Protein AF-A0A382Z683-F1 (afdb_monomer)

InterPro domains:
  IPR008969 Carboxypeptidase-like, regulatory domain superfamily [SSF49464] (41-109)

Nearest PDB structures (foldseek):
  8bdw-assembly1_H-2  TM=7.619E-01  e=4.125E-03  Lactiplantibacillus plantarum
  4jdz-assembly1_B  TM=8.933E-01  e=9.603E-02  Staphylococcus aureus subsp. aureus TCH60
  8vdk-assembly1_A  TM=8.525E-01  e=1.189E-01  Staphylococcus aureus subsp. aureus JH1
  3irz-assembly1_A  TM=6.398E-01  e=3.132E-02  Staphylococcus saprophyticus subsp. saprophyticus ATCC 15305 = NCTC 7292
  4jdz-assembly2_A  TM=8.063E-01  e=2.944E-01  Staphylococcus aureus subsp. aureus TCH60

pLDDT: mean 80.02, std 20.82, range [37.22, 97.94]

Secondary structure (DSSP, 8-state):
---EE--PPP---------------------S--PPPEEEEEEEE-EETTT--B-TT-EEEEEETTT--EEEEEE--TTSEEEEEEEESEEEEEEEE-TTS--EEEEEEEE--

Solvent-accessible surface area (backbone atoms only — not comparable to full-atom values): 7095 Å² total; per-residue (Å²): 134,55,53,72,51,75,87,84,86,86,83,88,80,81,92,82,90,85,85,87,82,96,82,78,95,70,87,74,75,73,65,93,77,71,80,53,66,49,75,35,71,54,71,52,53,43,26,37,60,85,76,69,43,53,39,51,67,27,40,37,38,35,26,31,66,86,79,68,42,78,74,52,63,46,55,19,37,86,75,4,37,35,76,41,67,60,32,49,51,47,51,28,31,40,38,39,42,44,93,90,47,58,73,43,79,46,72,83,44,75,43,76,134

Organism: NCBI:txid408172

Structure (mmCIF, N/CA/C/O backbone):
data_AF-A0A382Z683-F1
#
_entry.id   AF-A0A382Z683-F1
#
loop_
_atom_site.group_PDB
_atom_site.id
_atom_site.type_symbol
_atom_site.label_atom_id
_atom_site.label_alt_id
_atom_site.label_comp_id
_atom_site.label_asym_id
_atom_site.label_entity_id
_atom_site.label_seq_id
_atom_site.pdbx_PDB_ins_code
_atom_site.Cartn_x
_atom_site.Cartn_y
_atom_site.Cartn_z
_atom_site.occupancy
_atom_site.B_iso_or_equiv
_atom_site.auth_seq_id
_atom_site.auth_comp_id
_atom_site.auth_asym_id
_atom_site.auth_atom_id
_atom_site.pdbx_PDB_model_num
ATOM 1 N N . MET A 1 1 ? -11.013 -16.125 11.836 1.00 54.31 1 MET A N 1
ATOM 2 C CA . MET A 1 1 ? -9.914 -15.230 11.401 1.00 54.31 1 MET A CA 1
ATOM 3 C C . MET A 1 1 ? -10.519 -14.077 10.616 1.00 54.31 1 MET A C 1
ATOM 5 O O . MET A 1 1 ? -11.390 -14.335 9.791 1.00 54.31 1 MET A O 1
ATOM 9 N N . LYS A 1 2 ? -10.118 -12.833 10.899 1.00 57.25 2 LYS A N 1
ATOM 10 C CA . LYS A 1 2 ? -10.637 -11.635 10.220 1.00 57.25 2 LYS A CA 1
ATOM 11 C C . LYS A 1 2 ? -10.070 -11.516 8.796 1.00 57.25 2 LYS A C 1
ATOM 13 O O . LYS A 1 2 ? -8.927 -11.914 8.571 1.00 57.25 2 LYS A O 1
ATOM 18 N N . LYS A 1 3 ? -10.864 -11.009 7.845 1.00 59.16 3 LYS A N 1
ATOM 19 C CA . LYS A 1 3 ? -10.502 -10.848 6.419 1.00 59.16 3 LYS A CA 1
ATOM 20 C C . LYS A 1 3 ? -10.471 -9.358 6.022 1.00 59.16 3 LYS A C 1
ATOM 22 O O . LYS A 1 3 ? -11.012 -8.520 6.739 1.00 59.16 3 LYS A O 1
ATOM 27 N N . PHE A 1 4 ? -9.859 -9.038 4.883 1.00 53.69 4 PHE A N 1
ATOM 28 C CA . PHE A 1 4 ? -9.802 -7.688 4.296 1.00 53.69 4 PHE A CA 1
ATOM 29 C C . PHE A 1 4 ? -10.735 -7.566 3.075 1.00 53.69 4 PHE A C 1
ATOM 31 O O . PHE A 1 4 ? -10.918 -8.555 2.353 1.00 53.69 4 PHE A O 1
ATOM 38 N N . HIS A 1 5 ? -11.260 -6.365 2.793 1.00 46.84 5 HIS A N 1
ATOM 39 C CA . HIS A 1 5 ? -11.966 -6.044 1.540 1.00 46.84 5 HIS A CA 1
ATOM 40 C C . HIS A 1 5 ? -11.485 -4.704 0.950 1.00 46.84 5 HIS A C 1
ATOM 42 O O . HIS A 1 5 ? -11.164 -3.783 1.694 1.00 46.84 5 HIS A O 1
ATOM 48 N N . ILE A 1 6 ? -11.392 -4.607 -0.383 1.00 55.88 6 ILE A N 1
ATOM 49 C CA . ILE A 1 6 ? -10.847 -3.444 -1.112 1.00 55.88 6 ILE A CA 1
ATOM 50 C C . ILE A 1 6 ? 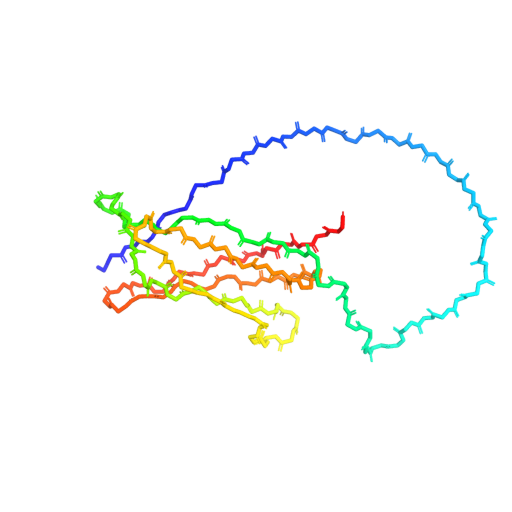-11.807 -3.089 -2.247 1.00 55.88 6 ILE A C 1
ATOM 52 O O . ILE A 1 6 ? -12.261 -3.975 -2.969 1.00 55.88 6 ILE A O 1
ATOM 56 N N . ARG A 1 7 ? -12.118 -1.798 -2.405 1.00 56.34 7 ARG A N 1
ATOM 57 C CA . ARG A 1 7 ? -13.036 -1.289 -3.435 1.00 56.34 7 ARG A CA 1
ATOM 58 C C . ARG A 1 7 ? -12.259 -0.477 -4.476 1.00 56.34 7 ARG A C 1
ATOM 60 O O . ARG A 1 7 ? -11.623 0.512 -4.127 1.00 56.34 7 ARG A O 1
ATOM 67 N N . TYR A 1 8 ? -12.340 -0.884 -5.743 1.00 48.50 8 TYR A N 1
ATOM 68 C CA . TYR A 1 8 ? -11.755 -0.183 -6.892 1.00 48.50 8 TYR A CA 1
ATOM 69 C C . TYR A 1 8 ? -12.849 0.586 -7.652 1.00 48.50 8 TYR A C 1
ATOM 71 O O . TYR A 1 8 ? -13.929 0.045 -7.885 1.00 48.50 8 TYR A O 1
ATOM 79 N N . SER A 1 9 ? -12.587 1.839 -8.039 1.00 40.47 9 SER A N 1
ATOM 80 C CA . SER A 1 9 ? -13.506 2.658 -8.845 1.00 40.47 9 SER A CA 1
ATOM 81 C C . SER A 1 9 ? -13.113 2.563 -10.320 1.00 40.47 9 SER A C 1
ATOM 83 O O . SER A 1 9 ? -11.990 2.906 -10.680 1.00 40.47 9 SER A O 1
ATOM 85 N N . SER A 1 10 ? -14.012 2.042 -11.157 1.00 37.22 10 SER A N 1
ATOM 86 C CA . SER A 1 10 ? -13.764 1.776 -12.578 1.00 37.22 10 SER A CA 1
ATOM 87 C C . SER A 1 10 ? -14.304 2.920 -13.433 1.00 37.22 10 SER A C 1
ATOM 89 O O . SER A 1 10 ? -15.513 3.128 -13.476 1.00 37.22 10 SER A O 1
ATOM 91 N N . ILE A 1 11 ? -13.430 3.635 -14.141 1.00 54.75 11 ILE A N 1
ATOM 92 C CA . ILE A 1 11 ? -13.825 4.519 -15.244 1.00 54.75 11 ILE A CA 1
ATOM 93 C C . ILE A 1 11 ? -13.183 3.956 -16.513 1.00 54.75 11 ILE A C 1
ATOM 95 O O . ILE A 1 11 ? -11.970 4.010 -16.690 1.00 54.75 11 ILE A O 1
ATOM 99 N N . LEU A 1 12 ? -14.021 3.357 -17.360 1.00 44.19 12 LEU A N 1
ATOM 100 C CA . LEU A 1 12 ? -13.695 2.914 -18.714 1.00 44.19 12 LEU A CA 1
ATOM 101 C C . LEU A 1 12 ? -13.842 4.109 -19.660 1.00 44.19 12 LEU A C 1
ATOM 103 O O . LEU A 1 12 ? -14.951 4.617 -19.815 1.00 44.19 12 LEU A O 1
ATOM 107 N N . VAL A 1 13 ? -12.767 4.524 -20.333 1.00 42.84 13 VAL A N 1
ATOM 108 C CA . VAL A 1 13 ? -12.872 5.349 -21.546 1.00 42.84 13 VAL A CA 1
ATOM 109 C C . VAL A 1 13 ? -11.999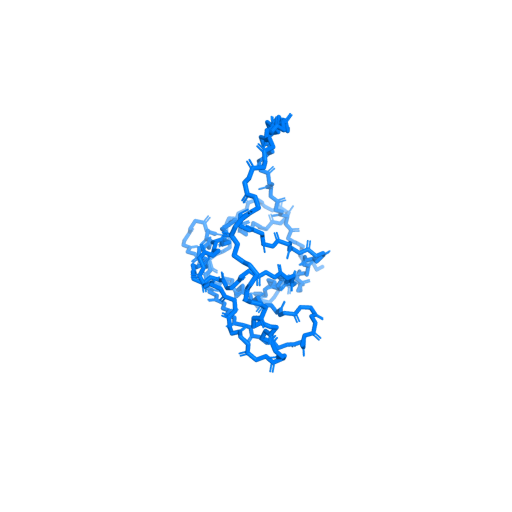 4.737 -22.636 1.00 42.84 13 VAL A C 1
ATOM 111 O O . VAL A 1 13 ? -10.860 4.340 -22.410 1.00 42.84 13 VAL A O 1
ATOM 114 N N . ALA A 1 14 ? -12.635 4.579 -23.791 1.00 45.06 14 ALA A N 1
ATOM 115 C CA . ALA A 1 14 ? -12.275 3.708 -24.890 1.00 45.06 14 ALA A CA 1
ATOM 116 C C . ALA A 1 14 ? -11.079 4.188 -25.730 1.00 45.06 14 ALA A C 1
ATOM 118 O O . ALA A 1 14 ? -10.808 5.379 -25.862 1.00 45.06 14 ALA A O 1
ATOM 119 N N . PHE A 1 15 ? -10.428 3.203 -26.350 1.00 46.25 15 PHE A N 1
ATOM 120 C CA . PHE A 1 15 ? -9.437 3.313 -27.418 1.00 46.25 15 PHE A CA 1
ATOM 121 C C . PHE A 1 15 ? -9.936 4.161 -28.601 1.00 46.25 15 PHE A C 1
ATOM 123 O O . PHE A 1 15 ? -10.983 3.860 -29.175 1.00 46.25 15 PHE A O 1
ATOM 130 N N . LEU A 1 16 ? -9.117 5.112 -29.064 1.00 40.91 16 LEU A N 1
ATOM 131 C CA . LEU A 1 16 ? -9.143 5.560 -30.456 1.00 40.91 16 LEU A CA 1
ATOM 132 C C . LEU A 1 16 ? -7.712 5.718 -30.987 1.00 40.91 16 LEU A C 1
ATOM 134 O O . LEU A 1 16 ? -6.839 6.308 -30.359 1.00 40.91 16 LEU A O 1
ATOM 138 N N . ILE A 1 17 ? -7.496 5.106 -32.142 1.00 59.78 17 ILE A N 1
ATOM 139 C CA . ILE A 1 17 ? -6.232 4.843 -32.827 1.00 59.78 17 ILE A CA 1
ATOM 140 C C . ILE A 1 17 ? -5.880 6.046 -33.711 1.00 59.78 17 ILE A C 1
ATOM 142 O O . ILE A 1 17 ? -6.731 6.476 -34.488 1.00 59.78 17 ILE A O 1
ATOM 146 N N . PHE A 1 18 ? -4.635 6.533 -33.698 1.00 56.00 18 PHE A N 1
ATOM 147 C CA . PHE A 1 18 ? -4.109 7.299 -34.835 1.00 56.00 18 PHE A CA 1
ATOM 148 C C . PHE A 1 18 ? -2.609 7.056 -35.049 1.00 56.00 18 PHE A C 1
ATOM 150 O O . PHE A 1 18 ? -1.832 6.928 -34.108 1.00 56.00 18 PHE A O 1
ATOM 157 N N . ASN A 1 19 ? -2.243 6.904 -36.319 1.00 44.06 19 ASN A N 1
ATOM 158 C CA . ASN A 1 19 ? -1.041 6.248 -36.825 1.00 44.06 19 ASN A CA 1
ATOM 159 C C . ASN A 1 19 ? 0.142 7.214 -37.083 1.00 44.06 19 ASN A C 1
ATOM 161 O O . ASN A 1 19 ? -0.051 8.313 -37.585 1.00 44.06 19 ASN A O 1
ATOM 165 N N . ILE A 1 20 ? 1.351 6.679 -36.851 1.00 62.03 20 ILE A N 1
ATOM 166 C CA . ILE A 1 20 ? 2.611 6.764 -37.631 1.00 62.03 20 ILE A CA 1
ATOM 167 C C . ILE A 1 20 ? 3.373 8.105 -37.752 1.00 62.03 20 ILE A C 1
ATOM 169 O O . ILE A 1 20 ? 2.993 9.030 -38.462 1.00 62.03 20 ILE A O 1
ATOM 173 N N . SER A 1 21 ? 4.619 8.083 -37.255 1.00 44.03 21 SER A N 1
ATOM 174 C CA . SER A 1 21 ? 5.796 8.556 -38.005 1.00 44.03 21 SER A CA 1
ATOM 175 C C . SER A 1 21 ? 7.032 7.716 -37.657 1.00 44.03 21 SER A C 1
ATOM 177 O O . SER A 1 21 ? 7.596 7.806 -36.569 1.00 44.03 21 SER A O 1
ATOM 179 N N . LEU A 1 22 ? 7.427 6.867 -38.611 1.00 54.38 22 LEU A N 1
ATOM 180 C CA . LEU A 1 22 ? 8.646 6.057 -38.615 1.00 54.38 22 LEU A CA 1
ATOM 181 C C . LEU A 1 22 ? 9.853 6.952 -38.898 1.00 54.38 22 LEU A C 1
ATOM 183 O O . LEU A 1 22 ? 10.196 7.148 -40.053 1.00 54.38 22 LEU A O 1
ATOM 187 N N . ASN A 1 23 ? 10.505 7.481 -37.866 1.00 46.22 23 ASN A N 1
ATOM 188 C CA . ASN A 1 23 ? 11.871 7.995 -37.974 1.00 46.22 23 ASN A CA 1
ATOM 189 C C . ASN A 1 23 ? 12.547 7.931 -36.606 1.00 46.22 23 ASN A C 1
ATOM 191 O O . ASN A 1 23 ? 12.409 8.857 -35.809 1.00 46.22 23 ASN A O 1
ATOM 195 N N . LYS A 1 24 ? 13.235 6.811 -36.347 1.00 49.12 24 LYS A N 1
ATOM 196 C CA . LYS A 1 24 ? 14.464 6.669 -35.538 1.00 49.12 24 LYS A CA 1
ATOM 197 C C . LYS A 1 24 ? 14.802 5.179 -35.421 1.00 49.12 24 LYS A C 1
ATOM 199 O O . LYS A 1 24 ? 14.569 4.533 -34.405 1.00 49.12 24 LYS A O 1
ATOM 204 N N . LEU A 1 25 ? 15.353 4.627 -36.504 1.00 49.81 25 LEU A N 1
ATOM 205 C CA . LEU A 1 25 ? 16.125 3.388 -36.448 1.00 49.81 25 LEU A CA 1
ATOM 206 C C . LEU A 1 25 ? 17.463 3.696 -35.771 1.00 49.81 25 LEU A C 1
ATOM 208 O O . LEU A 1 25 ? 18.460 3.980 -36.425 1.00 49.81 25 LEU A O 1
ATOM 212 N N . GLN A 1 26 ? 17.470 3.643 -34.445 1.00 49.94 26 GLN A N 1
ATOM 213 C CA . GLN A 1 26 ? 18.666 3.290 -33.698 1.00 49.94 26 GLN A CA 1
ATOM 214 C C . GLN A 1 26 ? 18.207 2.464 -32.501 1.00 49.94 26 GLN A C 1
ATOM 216 O O . GLN A 1 26 ? 17.883 2.974 -31.432 1.00 49.94 26 GLN A O 1
ATOM 221 N N . GLY A 1 27 ? 18.080 1.160 -32.746 1.00 49.81 27 GLY A N 1
ATOM 222 C CA . GLY A 1 27 ? 17.834 0.175 -31.710 1.00 49.81 27 GLY A CA 1
ATOM 223 C C . GLY A 1 27 ? 19.018 0.139 -30.755 1.00 49.81 27 GLY A C 1
ATOM 224 O O . GLY A 1 27 ? 20.024 -0.504 -31.033 1.00 49.81 27 GLY A O 1
ATOM 225 N N . GLN A 1 28 ? 18.879 0.804 -29.614 1.00 41.03 28 GLN A N 1
ATOM 226 C CA . GLN A 1 28 ? 19.452 0.293 -28.381 1.00 41.03 28 GLN A CA 1
ATOM 227 C C . GLN A 1 28 ? 18.384 -0.593 -27.760 1.00 41.03 28 GLN A C 1
ATOM 229 O O . GLN A 1 28 ? 17.448 -0.115 -27.129 1.00 41.03 28 GLN A O 1
ATOM 234 N N . TRP A 1 29 ? 18.510 -1.895 -27.993 1.00 45.44 29 TRP A N 1
ATOM 235 C CA . TRP A 1 29 ? 17.916 -2.888 -27.113 1.00 45.44 29 TRP A CA 1
ATOM 236 C C . TRP A 1 29 ? 18.625 -2.692 -25.768 1.00 45.44 29 TRP A C 1
ATOM 238 O O . TRP A 1 29 ? 19.828 -2.961 -25.695 1.00 45.44 29 TRP A O 1
ATOM 248 N N . PRO A 1 30 ? 17.970 -2.185 -24.710 1.00 38.50 30 PRO A N 1
ATOM 249 C CA . PRO A 1 30 ? 18.562 -2.268 -23.396 1.00 38.50 30 PRO A CA 1
ATOM 250 C C . PRO A 1 30 ? 18.430 -3.743 -23.043 1.00 38.50 30 PRO A C 1
ATOM 252 O O . PRO A 1 30 ? 17.361 -4.214 -22.648 1.00 38.50 30 PRO A O 1
ATOM 255 N N . GLY A 1 31 ? 19.502 -4.499 -23.268 1.00 44.56 31 GLY A N 1
ATOM 256 C CA . GLY A 1 31 ? 19.673 -5.765 -22.582 1.00 44.56 31 GLY A CA 1
ATOM 257 C C . GLY A 1 31 ? 19.346 -5.553 -21.103 1.00 44.56 31 GLY A C 1
ATOM 258 O O . GLY A 1 31 ? 19.676 -4.511 -20.538 1.00 44.56 31 GLY A O 1
ATOM 259 N N . ALA A 1 32 ? 18.606 -6.507 -20.542 1.00 50.19 32 ALA A N 1
ATOM 260 C CA . ALA A 1 32 ? 18.439 -6.769 -19.116 1.00 50.19 32 ALA A CA 1
ATOM 261 C C 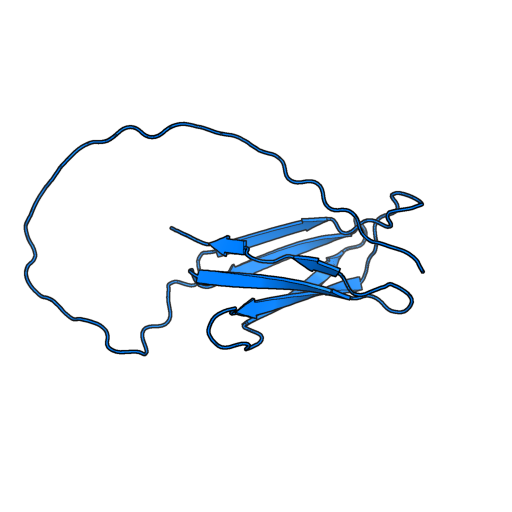. ALA A 1 32 ? 19.191 -5.786 -18.187 1.00 50.19 32 ALA A C 1
ATOM 263 O O . ALA A 1 32 ? 20.363 -5.994 -17.887 1.00 50.19 32 ALA A O 1
ATOM 264 N N . GLY A 1 33 ? 18.536 -4.703 -17.750 1.00 53.44 33 GLY A N 1
ATOM 265 C CA . GLY A 1 33 ? 19.154 -3.772 -16.792 1.00 53.44 33 GLY A CA 1
ATOM 266 C C . GLY A 1 33 ? 18.618 -2.340 -16.764 1.00 53.44 33 GLY A C 1
ATOM 267 O O . GLY A 1 33 ? 18.899 -1.613 -15.814 1.00 53.44 33 GLY A O 1
ATOM 268 N N . GLY A 1 34 ? 17.828 -1.910 -17.753 1.00 58.03 34 GLY A N 1
ATOM 269 C CA . GLY A 1 34 ? 17.195 -0.589 -17.713 1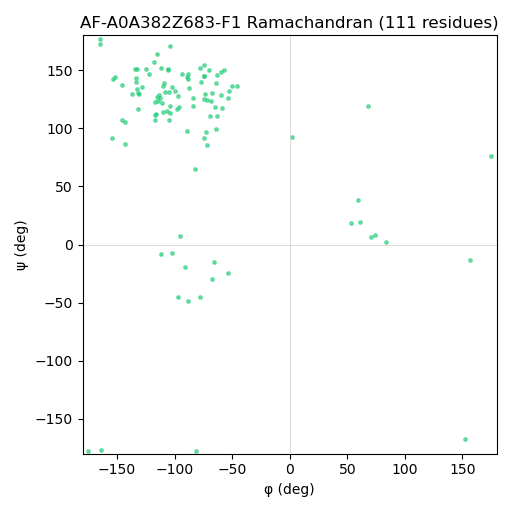.00 58.03 34 GLY A CA 1
ATOM 270 C C . GLY A 1 34 ? 16.108 -0.521 -16.636 1.00 58.03 34 GLY A C 1
ATOM 271 O O . GLY A 1 34 ? 15.062 -1.151 -16.788 1.00 58.03 34 GLY A O 1
ATOM 272 N N . LYS A 1 35 ? 16.333 0.243 -15.556 1.00 65.69 35 LYS A N 1
ATOM 273 C CA . LYS A 1 35 ? 15.281 0.560 -14.576 1.00 65.69 35 LYS A CA 1
ATOM 274 C C . LYS A 1 35 ? 14.142 1.277 -15.306 1.00 65.69 35 LYS A C 1
ATOM 276 O O . LYS A 1 35 ? 14.356 2.347 -15.873 1.00 65.69 35 LYS A O 1
ATOM 281 N N . MET A 1 36 ? 12.953 0.675 -15.321 1.00 78.31 36 MET A N 1
ATOM 282 C CA . MET A 1 36 ? 11.769 1.308 -15.906 1.00 78.31 36 MET A CA 1
ATOM 283 C C . MET A 1 36 ? 11.468 2.626 -15.173 1.00 78.31 36 MET A C 1
ATOM 285 O O . MET A 1 36 ? 11.751 2.718 -13.975 1.00 78.31 36 MET A O 1
ATOM 289 N N . PRO A 1 37 ? 10.901 3.641 -15.853 1.00 84.25 37 PRO A N 1
ATOM 290 C CA . PRO A 1 37 ? 10.569 4.909 -15.216 1.00 84.25 37 PRO A CA 1
ATOM 291 C C . PRO A 1 37 ? 9.696 4.699 -13.975 1.00 84.25 37 PRO A C 1
ATOM 293 O O . PRO A 1 37 ? 8.649 4.054 -14.040 1.00 84.25 37 PRO A O 1
ATOM 296 N N . ALA A 1 38 ? 10.137 5.252 -12.849 1.00 88.38 38 ALA A N 1
ATOM 297 C CA . ALA A 1 38 ? 9.455 5.208 -11.561 1.00 88.38 38 ALA A CA 1
ATOM 298 C C . ALA A 1 38 ? 8.374 6.297 -11.480 1.00 88.38 38 ALA A C 1
ATOM 300 O O . ALA A 1 38 ? 8.492 7.250 -10.719 1.00 88.38 38 ALA A O 1
ATOM 301 N N . ILE A 1 39 ? 7.347 6.191 -12.325 1.00 91.19 39 ILE A N 1
ATOM 302 C CA . ILE A 1 39 ? 6.264 7.189 -12.438 1.00 91.19 39 ILE A CA 1
ATOM 303 C C . ILE A 1 39 ? 4.904 6.677 -11.946 1.00 91.19 39 ILE A C 1
ATOM 305 O O . ILE A 1 39 ? 3.950 7.446 -11.852 1.00 91.19 39 ILE A O 1
ATOM 309 N N . GLY A 1 40 ? 4.802 5.385 -11.635 1.00 91.88 40 GLY A N 1
ATOM 310 C CA . GLY A 1 40 ? 3.579 4.753 -11.165 1.00 91.88 40 GLY A CA 1
ATOM 311 C C . GLY A 1 40 ? 3.194 5.193 -9.755 1.00 91.88 40 GLY A C 1
ATOM 312 O O . GLY A 1 40 ? 4.043 5.500 -8.913 1.00 91.88 40 GLY A O 1
ATOM 313 N N . VAL A 1 41 ? 1.889 5.189 -9.494 1.00 94.31 41 VAL A N 1
ATOM 314 C CA . VAL A 1 41 ? 1.313 5.446 -8.173 1.00 94.31 41 VAL A CA 1
ATOM 315 C C . VAL A 1 41 ? 0.286 4.363 -7.871 1.00 94.31 41 VAL A C 1
ATOM 317 O O . VAL A 1 41 ? -0.598 4.097 -8.683 1.00 94.31 41 VAL A O 1
ATOM 320 N N . ILE A 1 42 ? 0.386 3.754 -6.692 1.00 94.44 42 ILE A N 1
ATOM 321 C CA . ILE A 1 42 ? -0.590 2.795 -6.179 1.00 94.44 42 ILE A CA 1
ATOM 322 C C . ILE A 1 42 ? -1.208 3.380 -4.919 1.00 94.44 42 ILE A C 1
ATOM 324 O O . ILE A 1 42 ? -0.521 3.670 -3.942 1.00 94.44 42 ILE A O 1
ATOM 328 N N . GLN A 1 43 ? -2.527 3.513 -4.934 1.00 95.25 43 GLN A N 1
ATOM 329 C CA . GLN A 1 43 ? -3.296 4.033 -3.815 1.00 95.25 43 GLN A CA 1
ATOM 330 C C . GLN A 1 43 ? -4.497 3.139 -3.531 1.00 95.25 43 GLN A C 1
ATOM 332 O O . GLN A 1 43 ? -5.051 2.510 -4.435 1.00 95.25 43 GLN A O 1
ATOM 337 N N . GLY A 1 44 ? -4.919 3.108 -2.275 1.00 94.88 44 GLY A N 1
ATOM 338 C CA . GLY A 1 44 ? -6.081 2.340 -1.855 1.00 94.88 44 GLY A CA 1
ATOM 339 C C . GLY A 1 44 ? -6.413 2.560 -0.389 1.00 94.88 44 GLY A C 1
ATOM 340 O O . GLY A 1 44 ? -5.758 3.347 0.296 1.00 94.88 44 GLY A O 1
ATOM 341 N N . THR A 1 45 ? -7.435 1.848 0.076 1.00 96.31 45 THR A N 1
ATOM 342 C CA . THR A 1 45 ? -7.885 1.867 1.469 1.00 96.31 45 THR A CA 1
ATOM 343 C C . THR A 1 45 ? -7.990 0.440 1.983 1.00 96.31 45 THR A C 1
ATOM 345 O O . THR A 1 45 ? -8.522 -0.430 1.292 1.00 96.31 45 THR A O 1
ATOM 348 N N . VAL A 1 46 ? -7.496 0.205 3.193 1.00 95.81 46 VAL A N 1
ATOM 349 C CA . VAL A 1 46 ?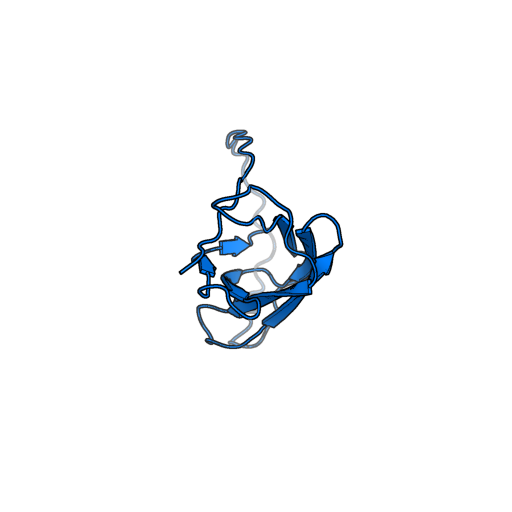 -7.558 -1.076 3.893 1.00 95.81 46 VAL A CA 1
ATOM 350 C C . VAL A 1 46 ? -8.635 -0.997 4.972 1.00 95.81 46 VAL A C 1
ATOM 352 O O . VAL A 1 46 ? -8.552 -0.175 5.885 1.00 95.81 46 VAL A O 1
ATOM 355 N N . LEU A 1 47 ? -9.644 -1.862 4.852 1.00 94.44 47 LEU A N 1
ATOM 356 C CA . LEU A 1 47 ? -10.790 -1.943 5.759 1.00 94.44 47 LEU A CA 1
ATOM 357 C C . LEU A 1 47 ? -10.908 -3.354 6.364 1.00 94.44 47 LEU A C 1
ATOM 359 O O . LEU A 1 47 ? -10.610 -4.353 5.695 1.00 94.44 47 LEU A O 1
ATOM 363 N N . ASP A 1 48 ? -11.374 -3.438 7.614 1.00 91.75 48 ASP A N 1
ATOM 364 C CA . ASP A 1 48 ? -11.806 -4.693 8.245 1.00 91.75 48 ASP A CA 1
ATOM 365 C C . ASP A 1 48 ? -13.087 -5.188 7.548 1.00 91.75 48 ASP A C 1
ATOM 367 O O . ASP A 1 48 ? -14.079 -4.473 7.481 1.00 91.75 48 ASP A O 1
ATOM 371 N N . SER A 1 49 ? -13.084 -6.419 7.025 1.00 86.25 49 SER A N 1
ATOM 372 C CA . SER A 1 49 ? -14.237 -6.970 6.282 1.00 86.25 49 SER A CA 1
ATOM 373 C C . SER A 1 49 ? -15.510 -7.200 7.104 1.00 86.25 49 SER A C 1
ATOM 375 O O . SER A 1 49 ? -16.553 -7.474 6.518 1.00 86.25 49 SER A O 1
ATOM 377 N N . ILE A 1 50 ? -15.421 -7.192 8.435 1.00 85.69 50 ILE A N 1
ATOM 378 C CA . ILE A 1 50 ? -16.549 -7.454 9.334 1.00 85.69 50 ILE A CA 1
ATOM 379 C C . ILE A 1 50 ? -17.152 -6.136 9.810 1.00 85.69 50 ILE A C 1
ATOM 381 O O . ILE A 1 50 ? -18.371 -6.010 9.858 1.00 85.69 50 ILE A O 1
ATOM 385 N N . SER A 1 51 ? -16.309 -5.177 10.201 1.00 90.81 51 SER A N 1
ATOM 386 C CA . SER A 1 51 ? -16.762 -3.910 10.786 1.00 90.81 51 SER A CA 1
ATOM 387 C C . SER A 1 51 ? -16.731 -2.722 9.825 1.00 90.81 51 SER A C 1
ATOM 389 O O . SER A 1 51 ? -17.172 -1.644 10.216 1.00 90.81 51 SER A O 1
ATOM 391 N N . ASP A 1 52 ? -16.172 -2.883 8.620 1.00 91.12 52 ASP A N 1
ATOM 392 C CA . ASP A 1 52 ? -15.868 -1.803 7.667 1.00 91.12 52 ASP A CA 1
ATOM 393 C C . ASP A 1 52 ? -15.016 -0.666 8.269 1.00 91.12 52 ASP A C 1
ATOM 395 O O . ASP A 1 52 ? -14.933 0.438 7.726 1.00 91.12 52 ASP A O 1
ATOM 399 N N . GLN A 1 53 ? -14.341 -0.925 9.394 1.00 94.06 53 GLN A N 1
ATOM 400 C CA . GLN A 1 53 ? -13.480 0.062 10.033 1.00 94.06 53 GLN A CA 1
ATOM 401 C C . GLN A 1 53 ? -12.144 0.183 9.292 1.00 94.06 53 GLN A C 1
ATOM 403 O O . GLN A 1 53 ? -11.568 -0.837 8.894 1.00 94.06 53 GLN A O 1
ATOM 408 N N . PRO A 1 54 ? -11.619 1.411 9.131 1.00 95.69 54 PRO A N 1
ATOM 409 C CA . PRO A 1 54 ? -10.297 1.618 8.568 1.00 95.69 54 PRO A CA 1
ATOM 410 C C . PRO A 1 54 ? -9.220 1.026 9.470 1.00 95.69 54 PRO A C 1
ATOM 412 O O . PRO A 1 54 ? -9.272 1.157 10.693 1.00 95.69 54 PRO A O 1
ATOM 415 N N . ILE A 1 55 ? -8.229 0.389 8.849 1.00 95.06 55 ILE A N 1
ATOM 416 C CA . ILE A 1 55 ? -7.090 -0.190 9.558 1.00 95.06 55 ILE A CA 1
ATOM 417 C C . ILE A 1 55 ? -5.886 0.718 9.334 1.00 95.06 55 ILE A C 1
ATOM 419 O O . ILE A 1 55 ? -5.333 0.761 8.236 1.00 95.06 55 ILE A O 1
ATOM 423 N N . GLU A 1 56 ? -5.495 1.445 10.376 1.00 96.50 56 GLU A N 1
ATOM 424 C CA . GLU A 1 56 ? -4.265 2.243 10.426 1.00 96.50 56 GLU A CA 1
ATOM 425 C C . GLU A 1 56 ? -3.041 1.342 10.670 1.00 96.50 56 GLU A C 1
ATOM 427 O O . GLU A 1 56 ? -3.155 0.288 11.296 1.00 96.50 56 GLU A O 1
ATOM 432 N N . TYR A 1 57 ? -1.867 1.759 10.186 1.00 96.50 57 TYR A N 1
ATOM 433 C CA . TYR A 1 57 ? -0.587 1.058 10.348 1.00 96.50 57 TYR A CA 1
ATOM 434 C C . TYR A 1 57 ? -0.540 -0.355 9.741 1.00 96.50 57 TYR A C 1
ATOM 436 O O . TYR A 1 57 ? 0.335 -1.150 10.087 1.00 96.50 57 TYR A O 1
ATOM 444 N N . ALA A 1 58 ? -1.440 -0.681 8.811 1.00 97.31 58 ALA A N 1
ATOM 445 C CA . ALA A 1 58 ? -1.312 -1.878 7.991 1.00 97.31 58 ALA A CA 1
ATOM 446 C C . ALA A 1 58 ? -0.114 -1.725 7.051 1.00 97.31 58 ALA A C 1
ATOM 448 O O . ALA A 1 58 ? 0.023 -0.712 6.363 1.00 97.31 58 ALA A O 1
ATOM 449 N N . SER A 1 59 ? 0.739 -2.746 7.021 1.00 97.69 59 SER A N 1
ATOM 450 C CA . SER A 1 59 ? 1.857 -2.844 6.093 1.00 97.69 59 SER A CA 1
ATOM 451 C C . SER A 1 59 ? 1.331 -3.193 4.712 1.00 97.69 59 SER A C 1
ATOM 453 O O . SER A 1 59 ? 0.622 -4.185 4.549 1.00 97.69 59 SER A O 1
ATOM 455 N N . VAL A 1 60 ? 1.675 -2.377 3.720 1.00 97.75 60 VAL A N 1
ATOM 456 C CA . VAL A 1 60 ? 1.386 -2.615 2.308 1.00 97.75 60 VAL A CA 1
ATOM 457 C C . VAL A 1 60 ? 2.717 -2.778 1.592 1.00 97.75 60 VAL A C 1
ATOM 459 O O . VAL A 1 60 ? 3.488 -1.830 1.481 1.00 97.75 60 VAL A O 1
ATOM 462 N N . SER A 1 61 ? 2.986 -3.983 1.106 1.00 97.31 61 SER A N 1
ATOM 463 C CA . SER A 1 61 ? 4.220 -4.347 0.415 1.00 97.31 61 SER A CA 1
ATOM 464 C C . SER A 1 61 ? 3.948 -4.588 -1.061 1.00 97.31 61 SER A C 1
ATOM 466 O O . SER A 1 61 ? 2.974 -5.252 -1.417 1.00 97.31 61 SER A O 1
ATOM 468 N N . LEU A 1 62 ? 4.818 -4.066 -1.920 1.00 96.88 62 LEU A N 1
ATOM 469 C CA . LEU A 1 62 ? 4.744 -4.242 -3.361 1.00 96.88 62 LEU A CA 1
ATOM 470 C C . LEU 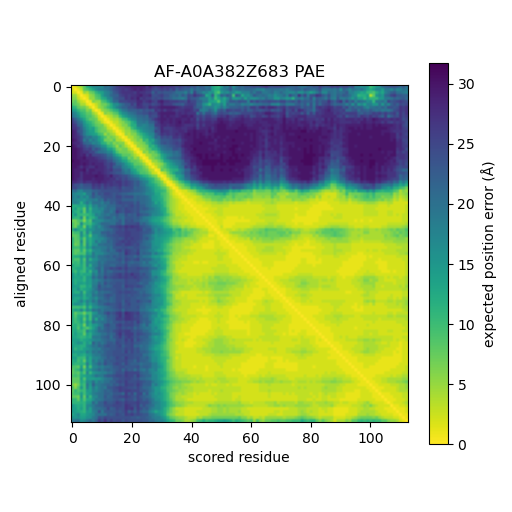A 1 62 ? 5.889 -5.132 -3.840 1.00 96.88 62 LEU A C 1
ATOM 472 O O . LEU A 1 62 ? 7.055 -4.742 -3.790 1.00 96.88 62 LEU A O 1
ATOM 476 N N . ILE A 1 63 ? 5.550 -6.313 -4.341 1.00 96.44 63 ILE A N 1
ATOM 477 C CA . ILE A 1 63 ? 6.504 -7.325 -4.796 1.00 96.44 63 ILE A CA 1
ATOM 478 C C . ILE A 1 63 ? 6.458 -7.407 -6.316 1.00 96.44 63 ILE A C 1
ATOM 480 O O . ILE A 1 63 ? 5.381 -7.491 -6.904 1.00 96.44 63 ILE A O 1
ATOM 484 N N . ASN A 1 64 ? 7.610 -7.383 -6.979 1.00 94.25 64 ASN A N 1
ATOM 485 C CA . ASN A 1 64 ? 7.677 -7.602 -8.420 1.00 94.25 64 ASN A CA 1
ATOM 486 C C . ASN A 1 64 ? 7.394 -9.079 -8.729 1.00 94.25 64 ASN A C 1
ATOM 488 O O . ASN A 1 64 ? 8.089 -9.953 -8.226 1.00 94.25 64 ASN A O 1
ATOM 492 N N . ILE A 1 65 ? 6.412 -9.378 -9.581 1.00 93.62 65 ILE A N 1
ATOM 493 C CA . ILE A 1 65 ? 6.026 -10.776 -9.863 1.00 93.62 65 ILE A CA 1
ATOM 494 C C . ILE A 1 65 ? 7.126 -11.530 -10.624 1.00 93.62 65 ILE A C 1
ATOM 496 O O . ILE A 1 65 ? 7.249 -12.744 -10.487 1.00 93.62 65 ILE A O 1
ATOM 500 N N . ARG A 1 66 ? 7.931 -10.829 -11.432 1.00 89.50 66 ARG A N 1
ATOM 501 C CA . ARG A 1 66 ? 8.998 -11.454 -12.224 1.00 89.50 66 ARG A CA 1
ATOM 502 C C . ARG A 1 66 ? 10.228 -11.781 -11.387 1.00 89.50 66 ARG A C 1
ATOM 504 O O . ARG A 1 66 ? 10.771 -12.865 -11.560 1.00 89.50 66 ARG A O 1
ATOM 511 N N . SER A 1 67 ? 10.679 -10.861 -10.531 1.00 89.94 67 SER A N 1
ATOM 512 C CA . SER A 1 67 ? 11.866 -11.091 -9.690 1.00 89.94 67 SER A CA 1
ATOM 513 C C . SER A 1 67 ? 11.546 -11.691 -8.320 1.00 89.94 67 SER A C 1
ATOM 515 O O . SER A 1 67 ? 12.432 -12.252 -7.689 1.00 89.94 67 SER A O 1
ATOM 517 N N . GLY A 1 68 ? 10.300 -11.591 -7.849 1.00 91.38 68 GLY A N 1
ATOM 518 C CA . GLY A 1 68 ? 9.912 -11.963 -6.485 1.00 91.38 68 GLY A CA 1
ATOM 519 C C . GLY A 1 68 ? 10.436 -11.002 -5.412 1.00 91.38 68 GLY A C 1
ATOM 520 O O . GLY A 1 68 ? 10.287 -11.270 -4.223 1.00 91.38 68 GLY A O 1
ATOM 521 N N . GLU A 1 69 ? 11.053 -9.888 -5.807 1.00 92.62 69 GLU A N 1
ATOM 522 C CA . GLU A 1 69 ? 11.682 -8.946 -4.884 1.00 92.62 69 GLU A CA 1
ATOM 523 C C . GLU A 1 69 ? 10.697 -7.880 -4.402 1.00 92.62 69 GLU A C 1
ATOM 525 O O . GLU A 1 69 ? 9.853 -7.388 -5.161 1.00 92.62 69 GLU A O 1
ATOM 530 N N . LEU A 1 70 ? 10.852 -7.479 -3.139 1.00 93.31 70 LEU A N 1
ATOM 531 C CA . LEU A 1 70 ? 10.193 -6.299 -2.594 1.00 93.31 70 LEU A CA 1
ATOM 532 C C . LEU A 1 70 ? 10.729 -5.055 -3.309 1.00 93.31 70 LEU A C 1
ATOM 534 O O . LEU A 1 70 ? 11.913 -4.741 -3.224 1.00 93.31 70 LEU A O 1
ATOM 538 N N . VAL A 1 71 ? 9.847 -4.336 -3.994 1.00 93.25 71 VAL A N 1
ATOM 539 C CA . VAL A 1 71 ? 10.205 -3.102 -4.701 1.00 93.25 71 VAL A CA 1
ATOM 540 C C . VAL A 1 71 ? 10.076 -1.901 -3.785 1.00 93.25 71 VAL A C 1
ATOM 542 O O . VAL A 1 71 ? 10.973 -1.068 -3.720 1.00 93.25 71 VAL A O 1
ATOM 545 N N . THR A 1 72 ? 8.948 -1.802 -3.089 1.00 94.56 72 THR A N 1
ATOM 546 C CA . THR A 1 72 ? 8.657 -0.719 -2.149 1.00 94.56 72 THR A CA 1
ATOM 547 C C . THR A 1 72 ? 7.468 -1.111 -1.271 1.00 94.56 72 THR A C 1
ATOM 549 O O . THR A 1 72 ? 6.867 -2.172 -1.453 1.00 94.56 72 THR A O 1
ATOM 552 N N . GLY A 1 73 ? 7.109 -0.258 -0.322 1.00 94.56 73 GLY A N 1
ATOM 553 C CA . GLY A 1 73 ? 5.944 -0.436 0.524 1.00 94.56 73 GLY A CA 1
ATOM 554 C C . GLY A 1 73 ? 5.558 0.850 1.237 1.00 94.56 73 GLY A C 1
ATOM 555 O O . GLY A 1 73 ? 6.152 1.907 1.033 1.00 94.56 73 GLY A O 1
ATOM 556 N N . GLY A 1 74 ? 4.544 0.757 2.081 1.00 96.06 74 GLY A N 1
ATOM 557 C CA . GLY A 1 74 ? 4.076 1.863 2.897 1.00 96.06 74 GLY A CA 1
ATOM 558 C C . GLY A 1 74 ? 3.162 1.386 4.011 1.00 96.06 74 GLY A C 1
ATOM 559 O O . GLY A 1 74 ? 2.784 0.217 4.070 1.00 96.06 74 GLY A O 1
ATOM 560 N N . LEU A 1 75 ? 2.809 2.314 4.892 1.00 97.44 75 LEU A N 1
ATOM 561 C CA . LEU A 1 75 ? 1.815 2.092 5.933 1.00 97.44 75 LEU A CA 1
ATOM 562 C C . LEU A 1 75 ? 0.518 2.806 5.572 1.00 97.44 75 LEU A C 1
ATOM 564 O O . LEU A 1 75 ? 0.534 3.850 4.914 1.00 97.44 75 LEU A O 1
ATOM 568 N N . THR A 1 76 ? -0.601 2.254 6.025 1.00 97.94 76 THR A N 1
ATOM 569 C CA . THR A 1 76 ? -1.878 2.962 5.987 1.00 97.94 76 THR A CA 1
ATOM 570 C C . THR A 1 76 ? -1.949 4.047 7.060 1.00 97.94 76 THR A C 1
ATOM 572 O O . THR A 1 76 ? -1.436 3.886 8.168 1.00 97.94 76 THR A O 1
ATOM 575 N N . ASP A 1 77 ? -2.610 5.155 6.735 1.00 97.56 77 ASP A N 1
ATOM 576 C CA . ASP A 1 77 ? -2.889 6.256 7.657 1.00 97.56 77 ASP A CA 1
ATOM 577 C C . ASP A 1 77 ? -4.120 5.994 8.552 1.00 97.56 77 ASP A C 1
ATOM 579 O O . ASP A 1 77 ? -4.760 4.944 8.469 1.00 97.56 77 ASP A O 1
ATOM 583 N N . LYS A 1 78 ? -4.483 6.971 9.400 1.00 96.62 78 LYS A N 1
ATOM 584 C CA . LYS A 1 78 ? -5.660 6.934 10.302 1.00 96.62 78 LYS A CA 1
ATOM 585 C C . LYS A 1 78 ? -6.981 6.623 9.602 1.00 96.62 78 LYS A C 1
ATOM 587 O O . LYS A 1 78 ? -7.932 6.180 10.237 1.00 96.62 78 LYS A O 1
ATOM 592 N N . THR A 1 79 ? -7.065 6.901 8.305 1.00 96.56 79 THR A N 1
ATOM 593 C CA . THR A 1 79 ? -8.244 6.641 7.473 1.00 96.56 79 THR A CA 1
ATOM 594 C C . THR A 1 79 ? -8.147 5.311 6.724 1.00 96.56 79 THR A C 1
ATOM 596 O O . THR A 1 79 ? -8.997 5.006 5.889 1.00 96.56 79 THR A O 1
ATOM 599 N N . GLY A 1 80 ? -7.122 4.505 7.017 1.00 96.19 80 GLY A N 1
ATOM 600 C CA . GLY A 1 80 ? -6.828 3.241 6.356 1.00 96.19 80 GLY A CA 1
ATOM 601 C C . GLY A 1 80 ? -6.249 3.414 4.955 1.00 96.19 80 GLY A C 1
ATOM 602 O O . GLY A 1 80 ? -6.136 2.430 4.225 1.00 96.19 80 GLY A O 1
ATOM 603 N N . ARG A 1 81 ? -5.909 4.639 4.535 1.00 97.81 81 ARG A N 1
ATOM 604 C CA . ARG A 1 81 ? -5.453 4.927 3.171 1.00 97.81 81 ARG A CA 1
ATOM 605 C C . ARG A 1 81 ? -3.949 4.759 3.053 1.00 97.81 81 ARG A C 1
ATOM 607 O O . ARG A 1 81 ? -3.207 5.142 3.949 1.00 97.81 81 ARG A O 1
ATOM 614 N N . PHE A 1 82 ? -3.498 4.238 1.920 1.00 97.12 82 PHE A N 1
ATOM 615 C CA . PHE A 1 82 ? -2.084 4.190 1.556 1.00 97.12 82 PHE A CA 1
ATOM 616 C C . PHE A 1 82 ? -1.860 4.857 0.198 1.00 97.12 82 PHE A C 1
ATOM 618 O O . PHE A 1 82 ? -2.746 4.869 -0.663 1.00 97.12 82 PHE A O 1
ATOM 625 N N . ASN A 1 83 ? -0.662 5.408 0.013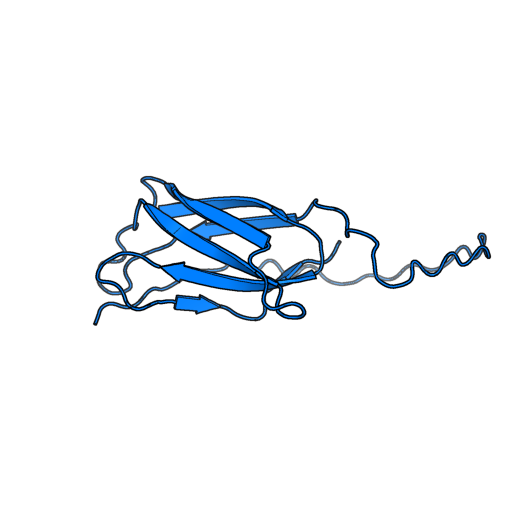 1.00 96.62 83 ASN A N 1
ATOM 6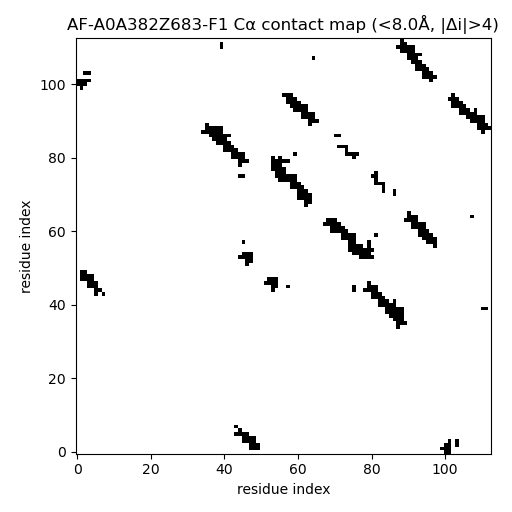26 C CA . ASN A 1 83 ? -0.222 6.016 -1.236 1.00 96.62 83 ASN A CA 1
ATOM 627 C C . ASN A 1 83 ? 1.263 5.711 -1.454 1.00 96.62 83 ASN A C 1
ATOM 629 O O . ASN A 1 83 ? 2.126 6.276 -0.785 1.00 96.62 83 ASN A O 1
ATOM 633 N N . ILE A 1 84 ? 1.543 4.802 -2.382 1.00 95.44 84 ILE A N 1
ATOM 634 C CA . ILE A 1 84 ? 2.888 4.395 -2.776 1.00 95.44 84 ILE A CA 1
ATOM 635 C C . ILE A 1 84 ? 3.175 5.054 -4.122 1.00 95.44 84 ILE A C 1
ATOM 637 O O . ILE A 1 84 ? 2.530 4.750 -5.125 1.00 95.44 84 ILE A O 1
ATOM 641 N N . ARG A 1 85 ? 4.128 5.982 -4.131 1.00 94.06 85 ARG A N 1
ATOM 642 C CA . ARG A 1 85 ? 4.532 6.751 -5.313 1.00 94.06 85 ARG A CA 1
ATOM 643 C C . ARG A 1 85 ? 5.851 6.217 -5.854 1.00 94.06 85 ARG A C 1
ATOM 645 O O . ARG A 1 85 ? 6.505 5.410 -5.202 1.00 94.06 85 ARG A O 1
ATOM 652 N N . GLU A 1 86 ? 6.228 6.702 -7.032 1.00 92.88 86 GLU A N 1
ATOM 653 C CA . GLU A 1 86 ? 7.512 6.382 -7.664 1.00 92.88 86 GLU A CA 1
ATOM 654 C C . GLU A 1 86 ? 7.686 4.877 -7.901 1.00 92.88 86 GLU A C 1
ATOM 656 O O . GLU A 1 86 ? 8.760 4.299 -7.743 1.00 92.88 86 GLU A O 1
ATOM 661 N N . VAL A 1 87 ? 6.595 4.216 -8.286 1.00 93.19 87 VAL A N 1
ATOM 662 C CA . VAL A 1 87 ? 6.615 2.794 -8.607 1.00 93.19 87 VAL A CA 1
ATOM 663 C C . VAL A 1 87 ? 7.065 2.626 -10.059 1.00 93.19 87 VAL A C 1
ATOM 665 O O . VAL A 1 87 ? 6.468 3.237 -10.951 1.00 93.19 87 VAL A O 1
ATOM 668 N N . PRO A 1 88 ? 8.104 1.822 -10.342 1.00 92.69 88 PRO A N 1
ATOM 669 C CA . PRO A 1 88 ? 8.461 1.490 -11.715 1.00 92.69 88 PRO A CA 1
ATOM 670 C C . PRO A 1 88 ? 7.287 0.854 -12.465 1.00 92.69 88 PRO A C 1
ATOM 672 O O . PRO A 1 88 ? 6.425 0.202 -11.879 1.00 92.69 88 PRO A O 1
ATOM 675 N N . LEU A 1 89 ? 7.231 1.047 -13.779 1.00 91.31 89 LEU A N 1
ATOM 676 C CA . LEU A 1 89 ? 6.268 0.323 -14.611 1.00 91.31 89 LEU A CA 1
ATOM 677 C C . LEU A 1 89 ? 6.564 -1.187 -14.537 1.00 91.31 89 LEU A C 1
ATOM 679 O O . LEU A 1 89 ? 7.721 -1.588 -14.404 1.00 91.31 89 LEU A O 1
ATOM 683 N N . GLY A 1 90 ? 5.538 -2.037 -14.593 1.00 92.38 90 GLY A N 1
ATOM 684 C CA . GLY A 1 90 ? 5.720 -3.481 -14.431 1.00 92.38 90 GLY A CA 1
ATOM 685 C C . GLY A 1 90 ? 4.511 -4.230 -13.873 1.00 92.38 90 GLY A C 1
ATOM 686 O O . GLY A 1 90 ? 3.401 -3.706 -13.819 1.00 92.38 90 GLY A O 1
ATOM 687 N N . GLN A 1 91 ? 4.737 -5.485 -13.475 1.00 94.69 91 GLN A N 1
ATOM 688 C CA . GLN A 1 91 ? 3.723 -6.363 -12.884 1.00 94.69 91 GLN A CA 1
ATOM 689 C C . GLN A 1 91 ? 4.067 -6.665 -11.431 1.00 94.69 91 GLN A C 1
ATOM 691 O O . GLN A 1 91 ? 5.176 -7.115 -11.126 1.00 94.69 91 GLN A O 1
ATOM 696 N N . TYR A 1 92 ? 3.096 -6.456 -10.554 1.00 95.69 92 TYR A N 1
ATOM 697 C CA . TYR A 1 92 ? 3.301 -6.479 -9.120 1.00 95.69 92 TYR A CA 1
ATOM 698 C C . TYR A 1 92 ? 2.237 -7.277 -8.383 1.00 95.69 92 TYR A C 1
ATOM 700 O O . TYR A 1 92 ? 1.081 -7.351 -8.793 1.00 95.69 92 TYR A O 1
ATOM 708 N N . GLN A 1 93 ? 2.640 -7.833 -7.253 1.00 96.94 93 GLN A N 1
ATOM 709 C CA . GLN A 1 93 ? 1.771 -8.362 -6.224 1.00 96.94 93 GLN A CA 1
ATOM 710 C C . GLN A 1 93 ? 1.755 -7.373 -5.060 1.00 96.94 93 GLN A C 1
ATOM 712 O O . GLN A 1 93 ? 2.805 -6.940 -4.590 1.00 96.94 93 GLN A O 1
ATOM 717 N N . VAL A 1 94 ? 0.563 -7.029 -4.585 1.00 97.00 94 VAL A N 1
ATOM 718 C CA . VAL A 1 94 ? 0.381 -6.252 -3.358 1.00 97.00 94 VAL A CA 1
ATOM 719 C C . VAL A 1 94 ? 0.088 -7.219 -2.221 1.00 97.00 94 VAL A C 1
ATOM 721 O O . VAL A 1 94 ? -0.823 -8.042 -2.328 1.00 97.00 94 VAL A O 1
ATOM 724 N N . ILE A 1 95 ? 0.838 -7.103 -1.132 1.00 97.12 95 ILE A N 1
ATOM 725 C CA . ILE A 1 95 ? 0.615 -7.848 0.105 1.00 97.12 95 ILE A CA 1
ATOM 726 C C . ILE A 1 95 ? 0.245 -6.859 1.204 1.00 97.12 95 ILE A C 1
ATOM 728 O O . ILE A 1 95 ? 0.964 -5.892 1.434 1.00 97.12 95 ILE A O 1
ATOM 732 N N . VAL A 1 96 ? -0.880 -7.103 1.870 1.00 97.25 96 VAL A N 1
ATOM 733 C CA . VAL A 1 96 ? -1.346 -6.323 3.017 1.00 97.25 96 VAL A CA 1
ATOM 734 C C . VAL A 1 96 ? -1.291 -7.184 4.271 1.00 97.25 96 VAL A C 1
ATOM 736 O O . VAL A 1 96 ? -1.879 -8.271 4.315 1.00 97.25 96 VAL A O 1
ATOM 739 N N . GLU A 1 97 ? -0.606 -6.682 5.295 1.00 96.50 97 GLU A N 1
ATOM 740 C CA . GLU A 1 97 ? -0.395 -7.365 6.568 1.00 96.50 97 GLU A CA 1
ATOM 741 C C . GLU A 1 97 ? -0.655 -6.433 7.748 1.00 96.50 97 GLU A C 1
ATOM 743 O O . GLU A 1 97 ? -0.275 -5.264 7.756 1.00 96.50 97 GLU A O 1
ATOM 748 N N . PHE A 1 98 ? -1.296 -6.974 8.778 1.00 95.56 98 PHE A N 1
ATOM 749 C CA . PHE A 1 98 ? -1.476 -6.307 10.059 1.00 95.56 98 PHE A CA 1
ATOM 750 C C . PHE A 1 98 ? -1.574 -7.367 11.156 1.00 95.56 98 PHE A C 1
ATOM 752 O O . PHE A 1 98 ? -2.124 -8.452 10.935 1.00 95.56 98 PHE A O 1
ATOM 759 N N . ILE A 1 99 ? -1.031 -7.075 12.337 1.00 91.12 99 ILE A N 1
ATOM 760 C CA . ILE A 1 99 ? -0.967 -8.040 13.440 1.00 91.12 99 ILE A CA 1
ATOM 761 C C . ILE A 1 99 ? -2.387 -8.480 13.823 1.00 91.12 99 ILE A C 1
ATOM 763 O O . ILE A 1 99 ? -3.273 -7.661 14.053 1.00 91.12 99 ILE A O 1
ATOM 767 N N . GLY A 1 100 ? -2.607 -9.796 13.882 1.00 90.94 100 GLY A N 1
ATOM 768 C CA . GLY A 1 100 ? -3.913 -10.382 14.204 1.00 90.94 100 GLY A CA 1
ATOM 769 C C . GLY A 1 100 ? -4.886 -10.503 13.023 1.00 90.94 100 GLY A C 1
ATOM 770 O O . GLY A 1 100 ? -6.002 -10.991 13.214 1.00 90.94 100 GLY A O 1
ATOM 771 N N . TYR A 1 101 ? -4.481 -10.119 11.806 1.00 91.94 101 TYR A N 1
ATOM 772 C CA . TYR A 1 101 ? -5.274 -10.281 10.583 1.00 91.94 101 TYR A CA 1
ATOM 773 C C . TYR A 1 101 ? -4.638 -11.310 9.650 1.00 91.94 101 TYR A C 1
ATOM 775 O O . TYR A 1 101 ? -3.429 -11.532 9.655 1.00 91.94 101 TYR A O 1
ATOM 783 N N . ALA A 1 102 ? -5.469 -11.964 8.839 1.00 92.00 102 ALA A N 1
ATOM 784 C CA . ALA A 1 102 ? -4.974 -12.871 7.813 1.00 92.00 102 ALA A CA 1
ATOM 785 C C . ALA A 1 102 ? -4.362 -12.068 6.661 1.00 92.00 102 ALA A C 1
ATOM 787 O O . ALA A 1 102 ? -5.034 -11.187 6.127 1.00 92.00 102 ALA A O 1
ATOM 788 N N . ARG A 1 103 ? -3.132 -12.406 6.251 1.00 93.12 103 ARG A N 1
ATOM 789 C CA . ARG A 1 103 ? -2.453 -11.749 5.125 1.00 93.12 103 ARG A CA 1
ATOM 790 C C . ARG A 1 103 ? -3.357 -11.702 3.890 1.00 93.12 103 ARG A C 1
ATOM 792 O O . ARG A 1 103 ? -4.019 -12.692 3.557 1.00 93.12 103 ARG A O 1
ATOM 799 N N . LYS A 1 104 ? -3.389 -10.561 3.205 1.00 94.12 104 LYS A N 1
ATOM 800 C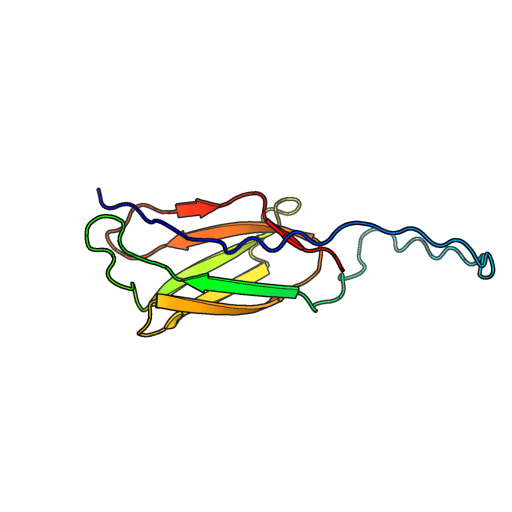 CA . LYS A 1 104 ? -4.147 -10.393 1.962 1.00 94.12 104 LYS A CA 1
ATOM 801 C C . LYS A 1 104 ? -3.192 -10.148 0.813 1.00 94.12 104 LYS A C 1
ATOM 803 O O . LYS A 1 104 ? -2.444 -9.183 0.822 1.00 94.12 104 LYS A O 1
ATOM 808 N N . GLU A 1 105 ? -3.282 -10.997 -0.196 1.00 95.12 105 GLU A N 1
ATOM 809 C CA . GLU A 1 105 ? -2.516 -10.866 -1.428 1.00 95.12 105 GLU A CA 1
ATOM 810 C C . GLU A 1 105 ? -3.438 -10.465 -2.577 1.00 95.12 105 GLU A C 1
ATOM 812 O O . GLU A 1 105 ? -4.566 -10.958 -2.692 1.00 95.12 105 GLU A O 1
ATOM 817 N N . ILE A 1 106 ? -2.954 -9.560 -3.422 1.00 94.81 106 ILE A N 1
ATOM 818 C CA . ILE A 1 106 ? -3.641 -9.083 -4.618 1.00 94.81 106 ILE A CA 1
ATOM 819 C C . ILE A 1 106 ? -2.640 -9.148 -5.758 1.00 94.81 106 ILE A C 1
ATOM 821 O O . ILE A 1 106 ? -1.607 -8.482 -5.734 1.00 94.81 106 ILE A O 1
ATOM 825 N N . SER A 1 107 ? -2.936 -9.981 -6.745 1.00 92.50 107 SER A N 1
ATOM 826 C CA . SER A 1 107 ? -2.068 -10.214 -7.890 1.00 92.50 107 SER A CA 1
ATOM 827 C C . SER A 1 107 ? -2.907 -10.661 -9.094 1.00 92.50 107 SER A C 1
ATOM 829 O O . SER A 1 107 ? -3.860 -11.419 -8.887 1.00 92.50 107 SER A O 1
ATOM 831 N N . PRO A 1 108 ? -2.579 -10.236 -10.330 1.00 93.69 108 PRO A N 1
ATOM 832 C CA . PRO A 1 108 ? -1.545 -9.258 -10.675 1.00 93.69 108 PRO A CA 1
ATOM 833 C C . PRO A 1 108 ? -2.068 -7.811 -10.668 1.00 93.69 108 PRO A C 1
ATOM 835 O O . PRO A 1 108 ? -3.198 -7.539 -11.071 1.00 93.69 108 PRO A O 1
ATOM 838 N N . ILE A 1 109 ? -1.210 -6.867 -10.284 1.00 93.62 109 ILE A N 1
ATOM 839 C CA . ILE A 1 109 ? -1.384 -5.428 -10.507 1.00 93.62 109 ILE A CA 1
ATOM 840 C C . ILE A 1 109 ? -0.407 -5.001 -11.598 1.00 93.62 109 ILE A C 1
ATOM 842 O O . ILE A 1 109 ? 0.807 -5.074 -11.418 1.00 93.62 109 ILE A O 1
ATOM 846 N N . ASN A 1 110 ? -0.936 -4.563 -12.737 1.00 93.44 110 ASN A N 1
ATOM 847 C CA . ASN A 1 110 ? -0.121 -4.100 -13.852 1.00 93.44 110 ASN A CA 1
ATOM 848 C C . ASN A 1 110 ? -0.059 -2.570 -13.868 1.00 93.44 110 ASN A C 1
ATOM 850 O O . ASN A 1 110 ? -1.095 -1.912 -13.797 1.00 93.44 110 ASN A O 1
ATOM 854 N N . ILE A 1 111 ? 1.146 -2.023 -14.000 1.00 90.12 111 ILE A N 1
ATOM 855 C CA . ILE A 1 111 ? 1.406 -0.589 -14.117 1.00 90.12 111 ILE A CA 1
ATOM 856 C C . ILE A 1 111 ? 2.037 -0.350 -15.484 1.00 90.12 111 ILE A C 1
ATOM 858 O O . ILE A 1 111 ? 3.164 -0.777 -15.746 1.00 90.12 111 ILE A O 1
ATOM 862 N N . PHE A 1 112 ? 1.286 0.320 -16.347 1.00 86.56 112 PHE A N 1
ATOM 863 C CA . PHE A 1 112 ? 1.671 0.678 -17.707 1.00 86.56 112 PHE A CA 1
ATOM 864 C C . PHE A 1 112 ? 1.694 2.210 -17.845 1.00 86.56 112 PHE A C 1
ATOM 866 O O . PHE A 1 112 ? 1.075 2.881 -17.015 1.00 86.56 112 PHE A O 1
ATOM 873 N N . PRO A 1 113 ? 2.450 2.756 -18.814 1.00 77.88 113 PRO A N 1
ATOM 874 C CA . PRO A 1 113 ? 2.485 4.192 -19.070 1.00 77.88 113 PRO A CA 1
ATOM 875 C C . PRO A 1 113 ? 1.169 4.716 -19.658 1.00 77.88 113 PRO A C 1
ATOM 877 O O . PRO A 1 113 ? 0.416 3.909 -20.252 1.00 77.88 113 PRO A O 1
#

Sequence (113 aa):
MKKFHIRYSSILVAFLIFNISLNKLQGQWPGAGGKMPAIGVIQGTVLDSISDQPIEYASVSLINIRSGELVTGGLTDKTGRFNIREVPLGQYQVIVEFIGYARKEISPINIFP

Foldseek 3Di:
DWAKDWDDDDDDDDDDDDDDDDDDPDDPPPPPDDFAFQADKDKTFIATPPPRQGDWQKKKWKAAPVVRDTPDIDTAHNRRMDMDGRHGFHWIKIWTDDPPYDIDIDDTDGGDD

Radius of gyration: 17.92 Å; Cα contacts (8 Å, |Δi|>4): 220; chains: 1; bounding box: 36×24×53 Å

Mean predicted aligned error: 12.2 Å